Protein AF-A0A7Y3PDV2-F1 (afdb_monomer_lite)

Secondary structure (DSSP, 8-state):
-PPPPPPPPPPP--------PPB-HHHHHHHHHHTT----HHHHHTTB-TTS-B-HHHHHHHHHHHHHHHHHH-GGGHHHHHTT--HHHHHHHHHHHHHHHH-TT----TTT-HHHHHHHHSEE-TTS-EEPPPHHHHHHHHHH-GGG-GGGSHHHHHHHHHHHHHHHHHHHHHHS--

pLDDT: mean 86.47, std 15.26, range [41.94, 97.94]

Foldseek 3Di:
DDDDDDDDDDDDDDPPDPPPPFDALVNLVVLLVQQPNDDDSVVSQVQADPVRTHDPVSVVVSLVVSLVVSCVQQVQCNVVSVVVRTPNVVCVLLQVLLCVQQNVPDDQDCRPDPLSVCQRFVDADPVGDTHGDDSVRSSVSCLPPCVNVSCVDPVVVVVVVVVVVVVVCVVVVVVVPD

Radius of gyration: 27.48 Å; chains: 1; bounding box: 105×37×72 Å

Sequence (178 aa):
MTSAPTPVAAEPESEQQPVVKPMGLSDLTTLAHNYHVPMSEGTLKQLLGPNGEADPQKVQSFEDYLKTTASGLYPTLAPQLKAGIPTAFLLDPYRQLGKQVLGEDFEPNFQSDPNARAALQGGTDAQGHPTPMSLAQWEAHLKSNPAFGYQDTPKGQLETMQMKQRIAQALGASSDAS

Structure (mmCIF, N/CA/C/O backbone):
data_AF-A0A7Y3PDV2-F1
#
_entry.id   AF-A0A7Y3PDV2-F1
#
loop_
_atom_site.group_PDB
_atom_site.id
_atom_site.type_symbol
_atom_site.label_atom_id
_atom_site.label_alt_id
_atom_site.label_comp_id
_atom_site.label_asym_id
_atom_site.label_entity_id
_atom_site.label_seq_id
_atom_site.pdbx_PDB_ins_code
_atom_site.Cartn_x
_atom_site.Cartn_y
_atom_site.Cartn_z
_atom_site.occupancy
_atom_site.B_iso_or_equiv
_atom_site.auth_seq_id
_atom_site.auth_comp_id
_atom_site.auth_asym_id
_atom_site.auth_atom_id
_atom_site.pdbx_PDB_model_num
ATOM 1 N N . MET A 1 1 ? 74.321 22.898 -3.734 1.00 43.34 1 MET A N 1
ATOM 2 C CA . MET A 1 1 ? 73.325 23.376 -4.713 1.00 43.34 1 MET A CA 1
ATOM 3 C C . MET A 1 1 ? 72.280 22.287 -4.848 1.00 43.34 1 MET A C 1
ATOM 5 O O . MET A 1 1 ? 72.578 21.222 -5.368 1.00 43.34 1 MET A O 1
ATOM 9 N N . THR A 1 2 ? 71.132 22.503 -4.215 1.00 43.66 2 THR A N 1
ATOM 10 C CA . THR A 1 2 ? 70.035 21.537 -4.086 1.00 43.66 2 THR A CA 1
ATOM 11 C C . THR A 1 2 ? 69.286 21.443 -5.413 1.00 43.66 2 THR A C 1
ATOM 13 O O . THR A 1 2 ? 68.821 22.462 -5.914 1.00 43.66 2 THR A O 1
ATOM 16 N N . SER A 1 3 ? 69.198 20.242 -5.990 1.00 44.25 3 SER A N 1
ATOM 17 C CA . SER A 1 3 ? 68.357 19.980 -7.164 1.00 44.25 3 SER A CA 1
ATOM 18 C C . SER A 1 3 ? 66.892 19.925 -6.735 1.00 44.25 3 SER A C 1
ATOM 20 O O . SER A 1 3 ? 66.556 19.239 -5.772 1.00 44.25 3 SER A O 1
ATOM 22 N N . ALA A 1 4 ? 66.040 20.680 -7.425 1.00 50.78 4 ALA A N 1
ATOM 23 C CA . ALA A 1 4 ? 64.596 20.670 -7.226 1.00 50.78 4 ALA A CA 1
ATOM 24 C C . ALA A 1 4 ? 63.979 19.355 -7.750 1.00 50.78 4 ALA A C 1
ATOM 26 O O . ALA A 1 4 ? 64.457 18.835 -8.761 1.00 50.78 4 ALA A O 1
ATOM 27 N N . PRO A 1 5 ? 62.926 18.819 -7.109 1.00 48.72 5 PRO A N 1
ATOM 28 C CA . PRO A 1 5 ? 62.219 17.651 -7.613 1.00 48.72 5 PRO A CA 1
ATOM 29 C C . PRO A 1 5 ? 61.271 18.033 -8.760 1.00 48.72 5 PRO A C 1
ATOM 31 O O . PRO A 1 5 ? 60.559 19.035 -8.707 1.00 48.72 5 PRO A O 1
ATOM 34 N N . THR A 1 6 ? 61.279 17.209 -9.803 1.00 53.97 6 THR A N 1
ATOM 35 C CA . THR A 1 6 ? 60.377 17.238 -10.961 1.00 53.97 6 THR A CA 1
ATOM 36 C C . THR A 1 6 ? 58.916 17.019 -10.531 1.00 53.97 6 THR A C 1
ATOM 38 O O . THR A 1 6 ? 58.672 16.143 -9.700 1.00 53.97 6 THR A O 1
ATOM 41 N N . PRO A 1 7 ? 57.925 17.742 -11.090 1.00 48.75 7 PRO A N 1
ATOM 42 C CA . PRO A 1 7 ? 56.519 17.436 -10.849 1.00 48.75 7 PRO A CA 1
ATOM 43 C C . PRO A 1 7 ? 56.134 16.154 -11.599 1.00 48.75 7 PRO A C 1
ATOM 45 O O . PRO A 1 7 ? 56.260 16.072 -12.821 1.00 48.75 7 PRO A O 1
ATOM 48 N N . VAL A 1 8 ? 55.676 15.146 -10.855 1.00 55.78 8 VAL A N 1
ATOM 49 C CA . VAL A 1 8 ? 55.041 13.945 -11.408 1.00 55.78 8 VAL A CA 1
ATOM 50 C C . VAL A 1 8 ? 53.712 14.372 -12.025 1.00 55.78 8 VAL A C 1
ATOM 52 O O . VAL A 1 8 ? 52.849 14.919 -11.340 1.00 55.78 8 VAL A O 1
ATOM 55 N N . ALA A 1 9 ? 53.580 14.169 -13.335 1.00 50.59 9 ALA A N 1
ATOM 56 C CA . ALA A 1 9 ? 52.329 14.341 -14.052 1.00 50.59 9 ALA A CA 1
ATOM 57 C C . ALA A 1 9 ? 51.282 13.382 -13.468 1.00 50.59 9 ALA A C 1
ATOM 59 O O . ALA A 1 9 ? 51.535 12.184 -13.364 1.00 50.59 9 ALA A O 1
ATOM 60 N N . ALA A 1 10 ? 50.133 13.924 -13.070 1.00 51.41 10 ALA A N 1
ATOM 61 C CA . ALA A 1 10 ? 48.991 13.134 -12.645 1.00 51.41 10 ALA A CA 1
ATOM 62 C C . ALA A 1 10 ? 48.497 12.288 -13.829 1.00 51.41 10 ALA A C 1
ATOM 64 O O . ALA A 1 10 ? 48.129 12.830 -14.874 1.00 51.41 10 ALA A O 1
ATOM 65 N N . GLU A 1 11 ? 48.525 10.967 -13.669 1.00 51.78 11 GLU A N 1
ATOM 66 C CA . GLU A 1 11 ? 47.800 10.043 -14.536 1.00 51.78 11 GLU A CA 1
ATOM 67 C C . GLU A 1 11 ? 46.295 10.340 -14.417 1.00 51.78 11 GLU A C 1
ATOM 69 O O . GLU A 1 11 ? 45.813 10.586 -13.308 1.00 51.78 11 GLU A O 1
ATOM 74 N N . PRO A 1 12 ? 45.534 10.361 -15.524 1.00 46.28 12 PRO A N 1
ATOM 75 C CA . PRO A 1 12 ? 44.094 10.539 -15.445 1.00 46.28 12 PRO A CA 1
ATOM 76 C C . PRO A 1 12 ? 43.479 9.319 -14.753 1.00 46.28 12 PRO A C 1
ATOM 78 O O . PRO A 1 12 ? 43.565 8.201 -15.263 1.00 46.28 12 PRO A O 1
ATOM 81 N N . GLU A 1 13 ? 42.852 9.543 -13.596 1.00 47.38 13 GLU A N 1
ATOM 82 C CA . GLU A 1 13 ? 41.948 8.583 -12.970 1.00 47.38 13 GLU A CA 1
ATOM 83 C C . GLU A 1 13 ? 40.873 8.212 -13.994 1.00 47.38 13 GLU A C 1
ATOM 85 O O . GLU A 1 13 ? 40.020 9.015 -14.369 1.00 47.38 13 GLU A O 1
ATOM 90 N N . SER A 1 14 ? 40.950 6.985 -14.497 1.00 47.00 14 SER A N 1
ATOM 91 C CA . SER A 1 14 ? 39.899 6.376 -15.293 1.00 47.00 14 SER A CA 1
ATOM 92 C C . SER A 1 14 ? 38.621 6.345 -14.456 1.00 47.00 14 SER A C 1
ATOM 94 O O . SER A 1 14 ? 38.518 5.546 -13.523 1.00 47.00 14 SER A O 1
ATOM 96 N N . GLU A 1 15 ? 37.667 7.218 -14.786 1.00 44.06 15 GLU A N 1
ATOM 97 C CA . GLU A 1 15 ? 36.293 7.182 -14.294 1.00 44.06 15 GLU A CA 1
ATOM 98 C C . GLU A 1 15 ? 35.730 5.777 -14.543 1.00 44.06 15 GLU A C 1
ATOM 100 O O . GLU A 1 15 ? 35.362 5.411 -15.662 1.00 44.06 15 GLU A O 1
ATOM 105 N N . GLN A 1 16 ? 35.701 4.949 -13.498 1.00 41.94 16 GLN A N 1
ATOM 106 C CA . GLN A 1 16 ? 34.970 3.691 -13.515 1.00 41.94 16 GLN A CA 1
ATOM 107 C C . GLN A 1 16 ? 33.489 4.049 -13.613 1.00 41.94 16 GLN A C 1
ATOM 109 O O . GLN A 1 16 ? 32.834 4.331 -12.610 1.00 41.94 16 GLN A O 1
ATOM 114 N N . GLN A 1 17 ? 32.971 4.079 -14.842 1.00 43.91 17 GLN A N 1
ATOM 115 C CA . GLN A 1 17 ? 31.535 4.089 -15.089 1.00 43.91 17 GLN A CA 1
ATOM 116 C C . GLN A 1 17 ? 30.917 2.963 -14.247 1.00 43.91 17 GLN A C 1
ATOM 118 O O . GLN A 1 17 ? 31.450 1.847 -14.260 1.00 43.91 17 GLN A O 1
ATOM 123 N N . PRO A 1 18 ? 29.840 3.222 -13.483 1.00 45.09 18 PRO A N 1
ATOM 124 C CA . PRO A 1 18 ? 29.227 2.184 -12.674 1.00 45.09 18 PRO A CA 1
ATOM 125 C C . PRO A 1 18 ? 28.822 1.040 -13.603 1.00 45.09 18 PRO A C 1
ATOM 127 O O . PRO A 1 18 ? 28.049 1.239 -14.539 1.00 45.09 18 PRO A O 1
ATOM 130 N N . VAL A 1 19 ? 29.379 -0.151 -13.370 1.00 48.84 19 VAL A N 1
ATOM 131 C CA . VAL A 1 19 ? 28.999 -1.372 -14.083 1.00 48.84 19 VAL A CA 1
ATOM 132 C C . VAL A 1 19 ? 27.537 -1.639 -13.740 1.00 48.84 19 VAL A C 1
ATOM 134 O O . VAL A 1 19 ? 27.222 -2.197 -12.688 1.00 48.84 19 VAL A O 1
ATOM 137 N N . VAL A 1 20 ? 26.627 -1.177 -14.596 1.00 59.88 20 VAL A N 1
ATOM 138 C CA . VAL A 1 20 ? 25.201 -1.455 -14.456 1.00 59.88 20 VAL A CA 1
ATOM 139 C C . VAL A 1 20 ? 25.040 -2.945 -14.711 1.00 59.88 20 VAL A C 1
ATOM 141 O O . VAL A 1 20 ? 25.225 -3.413 -15.833 1.00 59.88 20 VAL A O 1
ATOM 144 N N . LYS A 1 21 ? 24.770 -3.710 -13.649 1.00 66.12 21 LYS A N 1
ATOM 145 C CA . LYS A 1 21 ? 24.508 -5.143 -13.766 1.00 66.12 21 LYS A CA 1
ATOM 146 C C . LYS A 1 21 ? 23.367 -5.340 -14.778 1.00 66.12 21 LYS A C 1
ATOM 148 O O . LYS A 1 21 ? 22.327 -4.696 -14.611 1.00 66.12 21 LYS A O 1
ATOM 153 N N . PRO A 1 22 ? 23.533 -6.196 -15.801 1.00 70.25 22 PRO A N 1
ATOM 154 C CA . PRO A 1 22 ? 22.458 -6.465 -16.744 1.00 70.25 22 PRO A CA 1
ATOM 155 C C . PRO A 1 22 ? 21.247 -7.030 -15.995 1.00 70.25 22 PRO A C 1
ATOM 157 O O . PRO A 1 22 ? 21.389 -7.942 -15.176 1.00 70.25 22 PRO A O 1
ATOM 160 N N . MET A 1 23 ? 20.067 -6.457 -16.245 1.00 84.62 23 MET A N 1
ATOM 161 C CA . MET A 1 23 ? 18.814 -6.904 -15.631 1.00 84.62 23 MET A CA 1
ATOM 162 C C . MET A 1 23 ? 18.149 -7.979 -16.481 1.00 84.62 23 MET A C 1
ATOM 164 O O . MET A 1 23 ? 17.950 -7.799 -17.683 1.00 84.62 23 MET A O 1
ATOM 168 N N . GLY A 1 24 ? 17.772 -9.083 -15.845 1.00 89.81 24 GLY A N 1
ATOM 169 C CA . GLY A 1 24 ? 17.005 -10.157 -16.465 1.00 89.81 24 GLY A CA 1
ATOM 170 C C . GLY A 1 24 ? 15.495 -9.987 -16.288 1.00 89.81 24 GLY A C 1
ATOM 171 O O . GLY A 1 24 ? 15.001 -9.052 -15.655 1.00 89.81 24 GLY A O 1
ATOM 172 N N . LEU A 1 25 ? 14.733 -10.953 -16.805 1.00 90.44 25 LEU A N 1
ATOM 173 C CA . LEU A 1 25 ? 13.269 -10.988 -16.690 1.00 90.44 25 LEU A CA 1
ATOM 174 C C . LEU A 1 25 ? 12.770 -10.907 -15.236 1.00 90.44 25 LEU A C 1
ATOM 176 O O . LEU A 1 25 ? 11.774 -10.237 -14.963 1.00 90.44 25 LEU A O 1
ATOM 180 N N . SER A 1 26 ? 13.453 -11.580 -14.305 1.00 91.12 26 SER A N 1
ATOM 181 C CA . SER A 1 26 ? 13.119 -11.558 -12.875 1.00 91.12 26 SER A CA 1
ATOM 182 C C . SER A 1 26 ? 13.255 -10.163 -12.275 1.00 91.12 26 SER A C 1
ATOM 184 O O . SER A 1 26 ? 12.422 -9.757 -11.466 1.00 91.12 26 SER A O 1
ATOM 186 N N . ASP A 1 27 ? 14.270 -9.415 -12.702 1.00 92.31 27 ASP A N 1
ATOM 187 C CA . ASP A 1 27 ? 14.533 -8.066 -12.211 1.00 92.31 27 ASP A CA 1
ATOM 188 C C . ASP A 1 27 ? 13.473 -7.100 -12.742 1.00 92.31 27 ASP A C 1
ATOM 190 O O . ASP A 1 27 ? 12.886 -6.347 -11.970 1.00 92.31 27 ASP A O 1
ATOM 194 N N . LEU A 1 28 ? 13.127 -7.199 -14.032 1.00 92.81 28 LEU A N 1
ATOM 195 C CA . LEU A 1 28 ? 12.038 -6.418 -14.629 1.00 92.81 28 LEU A CA 1
ATOM 196 C C . LEU A 1 28 ? 10.679 -6.728 -13.988 1.00 92.81 28 LEU A C 1
ATOM 198 O O . LEU A 1 28 ? 9.882 -5.822 -13.745 1.00 92.81 28 LEU A O 1
ATOM 202 N N . THR A 1 29 ? 10.424 -8.003 -13.687 1.00 93.88 29 THR A N 1
ATOM 203 C CA . THR A 1 29 ? 9.206 -8.438 -12.987 1.00 93.88 29 THR A CA 1
ATOM 204 C C . THR A 1 29 ? 9.157 -7.847 -11.582 1.00 93.88 29 THR A C 1
ATOM 206 O O . THR A 1 29 ? 8.133 -7.299 -11.176 1.00 93.88 29 THR A O 1
ATOM 209 N N . THR A 1 30 ? 10.278 -7.895 -10.861 1.00 93.69 30 THR A N 1
ATOM 210 C CA . THR A 1 30 ? 10.411 -7.298 -9.527 1.00 93.69 30 THR A CA 1
ATOM 211 C C . THR A 1 30 ? 10.211 -5.786 -9.583 1.00 93.69 30 THR A C 1
ATOM 213 O O . THR A 1 30 ? 9.499 -5.230 -8.752 1.00 93.69 30 THR A O 1
ATOM 216 N N . LEU A 1 31 ? 10.768 -5.114 -10.591 1.00 93.25 31 LEU A N 1
ATOM 217 C CA . LEU A 1 31 ? 10.617 -3.675 -10.773 1.00 93.25 31 LEU A CA 1
ATOM 218 C C . LEU A 1 31 ? 9.151 -3.290 -11.020 1.00 93.25 31 LEU A C 1
ATOM 220 O O . LEU A 1 31 ? 8.632 -2.404 -10.343 1.00 93.25 31 LEU A O 1
ATOM 224 N N . ALA A 1 32 ? 8.451 -3.995 -11.914 1.00 94.06 32 ALA A N 1
ATOM 225 C CA . ALA A 1 32 ? 7.021 -3.781 -12.150 1.00 94.06 32 ALA A CA 1
ATOM 226 C C . ALA A 1 32 ? 6.185 -4.034 -10.883 1.00 94.06 32 ALA A C 1
ATOM 228 O O . ALA A 1 32 ? 5.311 -3.231 -10.537 1.00 94.06 32 ALA A O 1
ATOM 229 N N . HIS A 1 33 ? 6.504 -5.106 -10.150 1.00 93.00 33 HIS A N 1
ATOM 230 C CA . HIS A 1 33 ? 5.865 -5.440 -8.881 1.00 93.00 33 HIS A CA 1
ATOM 231 C C . HIS A 1 33 ? 6.085 -4.351 -7.820 1.00 93.00 33 HIS A C 1
ATOM 233 O O . HIS A 1 33 ? 5.132 -3.960 -7.151 1.00 93.00 33 HIS A O 1
ATOM 239 N N . ASN A 1 34 ? 7.289 -3.783 -7.712 1.00 93.69 34 ASN A N 1
ATOM 240 C CA . ASN A 1 34 ? 7.602 -2.711 -6.759 1.00 93.69 34 ASN A CA 1
ATOM 241 C C . ASN A 1 34 ? 6.765 -1.447 -6.990 1.00 93.69 34 ASN A C 1
ATOM 243 O O . ASN A 1 34 ? 6.412 -0.756 -6.033 1.00 93.69 34 ASN A O 1
ATOM 247 N N . TYR A 1 35 ? 6.409 -1.159 -8.241 1.00 94.25 35 TYR A N 1
ATOM 248 C CA . TYR A 1 35 ? 5.510 -0.057 -8.591 1.00 94.25 35 TYR A CA 1
ATOM 249 C C . TYR A 1 35 ? 4.031 -0.461 -8.632 1.00 94.25 35 TYR A C 1
ATOM 251 O O . TYR A 1 35 ? 3.177 0.394 -8.871 1.00 94.25 35 TYR A O 1
ATOM 259 N N . HIS A 1 36 ? 3.707 -1.727 -8.343 1.00 92.12 36 HIS A N 1
ATOM 260 C CA . HIS A 1 36 ? 2.350 -2.273 -8.391 1.00 92.12 36 HIS A CA 1
ATOM 261 C C . HIS A 1 36 ? 1.677 -2.107 -9.767 1.00 92.12 36 HIS A C 1
ATOM 263 O O . HIS A 1 36 ? 0.452 -2.004 -9.854 1.00 92.12 36 HIS A O 1
ATOM 269 N N . VAL A 1 37 ? 2.459 -2.094 -10.848 1.00 92.94 37 VAL A N 1
ATOM 270 C CA . VAL A 1 37 ? 1.929 -2.004 -12.212 1.00 92.94 37 VAL A CA 1
ATOM 271 C C . VAL A 1 37 ? 1.729 -3.424 -12.749 1.00 92.94 37 VAL A C 1
ATOM 273 O O . VAL A 1 37 ? 2.709 -4.161 -12.880 1.00 92.94 37 VAL A O 1
ATOM 276 N N . PRO A 1 38 ? 0.488 -3.841 -13.061 1.00 89.50 38 PRO A N 1
ATOM 277 C CA . PRO A 1 38 ? 0.239 -5.174 -13.589 1.00 89.50 38 PRO A CA 1
ATOM 278 C C . PRO A 1 38 ? 0.837 -5.293 -14.991 1.00 89.50 38 PRO A C 1
ATOM 280 O O . PRO A 1 38 ? 0.502 -4.526 -15.894 1.00 89.50 38 PRO A O 1
ATOM 283 N N . MET A 1 39 ? 1.718 -6.271 -15.179 1.00 89.94 39 MET A N 1
ATOM 284 C CA . MET A 1 39 ? 2.363 -6.536 -16.460 1.00 89.94 39 MET A CA 1
ATOM 285 C C . MET A 1 39 ? 2.415 -8.027 -16.747 1.00 89.94 39 MET A C 1
ATOM 287 O O . MET A 1 39 ? 2.660 -8.837 -15.856 1.00 89.94 39 MET A O 1
ATOM 291 N N . SER A 1 40 ? 2.199 -8.386 -18.012 1.00 92.44 40 SER A N 1
ATOM 292 C CA . SER A 1 40 ? 2.376 -9.764 -18.457 1.00 92.44 40 SER A CA 1
ATOM 293 C C . SER A 1 40 ? 3.857 -10.071 -18.672 1.00 92.44 40 SER A C 1
ATOM 295 O O . SER A 1 40 ? 4.614 -9.220 -19.148 1.00 92.44 40 SER A O 1
ATOM 297 N N . GLU A 1 41 ? 4.262 -11.311 -18.405 1.00 90.06 41 GLU A N 1
ATOM 298 C CA . GLU A 1 41 ? 5.619 -11.784 -18.699 1.00 90.06 41 GLU A CA 1
ATOM 299 C C . GLU A 1 41 ? 5.969 -11.608 -20.188 1.00 90.06 41 GLU A C 1
ATOM 301 O O . GLU A 1 41 ? 7.094 -11.250 -20.529 1.00 90.06 41 GLU A O 1
ATOM 306 N N . GLY A 1 42 ? 4.989 -11.792 -21.082 1.00 90.00 42 GLY A N 1
ATOM 307 C CA . GLY A 1 42 ? 5.156 -11.572 -22.519 1.00 90.00 42 GLY A CA 1
ATOM 308 C C . GLY A 1 42 ? 5.546 -10.132 -22.857 1.00 90.00 42 GLY A C 1
ATOM 309 O O . GLY A 1 42 ? 6.432 -9.921 -23.681 1.00 90.00 42 GLY A O 1
ATOM 310 N N . THR A 1 43 ? 4.949 -9.146 -22.183 1.00 89.88 43 THR A N 1
ATOM 311 C CA . THR A 1 43 ? 5.319 -7.730 -22.332 1.00 89.88 43 THR A CA 1
ATOM 312 C C . THR A 1 43 ? 6.726 -7.465 -21.798 1.00 89.88 43 THR A C 1
ATOM 314 O O . THR A 1 43 ? 7.506 -6.778 -22.448 1.00 89.88 43 THR A O 1
ATOM 317 N N . LEU A 1 44 ? 7.090 -8.046 -20.650 1.00 91.50 44 LEU A N 1
ATOM 318 C CA . LEU A 1 44 ? 8.423 -7.867 -20.064 1.00 91.50 44 LEU A CA 1
ATOM 319 C C . LEU A 1 44 ? 9.526 -8.495 -20.930 1.00 91.50 44 LEU A C 1
ATOM 321 O O . LEU A 1 44 ? 10.593 -7.908 -21.086 1.00 91.50 44 LEU A O 1
ATOM 325 N N . LYS A 1 45 ? 9.259 -9.640 -21.572 1.00 91.25 45 LYS A N 1
ATOM 326 C CA . LYS A 1 45 ? 10.197 -10.282 -22.511 1.00 91.25 45 LYS A CA 1
ATOM 327 C C . LYS A 1 45 ? 10.536 -9.412 -23.722 1.00 91.25 45 LYS A C 1
ATOM 329 O O . LYS A 1 45 ? 11.632 -9.543 -24.251 1.00 91.25 45 LYS A O 1
ATOM 334 N N . GLN A 1 46 ? 9.649 -8.505 -24.140 1.00 89.12 46 GLN A N 1
ATOM 335 C CA . GLN A 1 46 ? 9.922 -7.573 -25.247 1.00 89.12 46 GLN A CA 1
ATOM 336 C C . GLN A 1 46 ? 10.986 -6.521 -24.896 1.00 89.12 46 GLN A C 1
ATOM 338 O O . GLN A 1 46 ? 11.557 -5.897 -25.791 1.00 89.12 46 GLN A O 1
ATOM 343 N N . LEU A 1 47 ? 11.261 -6.319 -23.605 1.00 87.44 47 LEU A N 1
ATOM 344 C CA . LEU A 1 47 ? 12.296 -5.400 -23.132 1.00 87.44 47 LEU A CA 1
ATOM 345 C C . LEU A 1 47 ? 13.693 -6.036 -23.148 1.00 87.44 47 LEU A C 1
ATOM 347 O O . LEU A 1 47 ? 14.689 -5.312 -23.100 1.00 87.44 47 LEU A O 1
ATOM 351 N N . LEU A 1 48 ? 13.769 -7.366 -23.246 1.00 90.88 48 LEU A N 1
ATOM 352 C CA . LEU A 1 48 ? 15.020 -8.114 -23.254 1.00 90.88 48 LEU A CA 1
ATOM 353 C C . LEU A 1 48 ? 15.652 -8.125 -24.649 1.00 90.88 48 LEU A C 1
ATOM 355 O O . LEU A 1 48 ? 14.972 -8.161 -25.676 1.00 90.88 48 LEU A O 1
ATOM 359 N N . GLY A 1 49 ? 16.979 -8.096 -24.676 1.00 86.88 49 GLY A N 1
ATOM 360 C CA . GLY A 1 49 ? 17.781 -8.331 -25.864 1.00 86.88 49 GLY A CA 1
ATOM 361 C C . GLY A 1 49 ? 17.928 -9.822 -26.199 1.00 86.88 49 GLY A C 1
ATOM 362 O O . GLY A 1 49 ? 17.428 -10.691 -25.481 1.00 86.88 49 GLY A O 1
ATOM 363 N N . PRO A 1 50 ? 18.659 -10.145 -27.281 1.00 84.25 50 PRO A N 1
ATOM 364 C CA . PRO A 1 50 ? 18.876 -11.522 -27.738 1.00 84.25 50 PRO A CA 1
ATOM 365 C C . PRO A 1 50 ? 19.571 -12.426 -26.709 1.00 84.25 50 PRO A C 1
ATOM 367 O O . PRO A 1 50 ? 19.418 -13.642 -26.752 1.00 84.25 50 PRO A O 1
ATOM 370 N N . ASN A 1 51 ? 20.337 -11.834 -25.792 1.00 86.88 51 ASN A N 1
ATOM 371 C CA . ASN A 1 51 ? 21.033 -12.509 -24.697 1.00 86.88 51 ASN A CA 1
ATOM 372 C C . ASN A 1 51 ? 20.157 -12.710 -23.445 1.00 86.88 51 ASN A C 1
ATOM 374 O O . ASN A 1 51 ? 20.640 -13.249 -22.455 1.00 86.88 51 ASN A O 1
ATOM 378 N N . GLY A 1 52 ? 18.886 -12.291 -23.472 1.00 86.56 52 GLY A N 1
ATOM 379 C CA . GLY A 1 52 ? 17.985 -12.377 -22.320 1.00 86.56 52 GLY A CA 1
ATOM 380 C C . GLY A 1 52 ? 18.203 -11.287 -21.268 1.00 86.56 52 GLY A C 1
ATOM 381 O O . GLY A 1 52 ? 17.629 -11.375 -20.184 1.00 86.56 52 GLY A O 1
ATOM 382 N N . GLU A 1 53 ? 18.992 -10.260 -21.586 1.00 89.62 53 GLU A N 1
ATOM 383 C CA . GLU A 1 53 ? 19.293 -9.132 -20.704 1.00 89.62 53 GLU A CA 1
ATOM 384 C C . GLU A 1 53 ? 18.674 -7.846 -21.256 1.00 89.62 53 GLU A C 1
ATOM 386 O O . GLU A 1 53 ? 18.615 -7.630 -22.469 1.00 89.62 53 GLU A O 1
ATOM 391 N N . ALA A 1 54 ? 18.192 -6.980 -20.372 1.00 87.12 54 ALA A N 1
ATOM 392 C CA . ALA A 1 54 ? 17.685 -5.671 -20.743 1.00 87.12 54 ALA A CA 1
ATOM 393 C C . ALA A 1 54 ? 18.835 -4.675 -20.953 1.00 87.12 54 ALA A C 1
ATOM 395 O O . ALA A 1 54 ? 19.773 -4.604 -20.159 1.00 87.12 54 ALA A O 1
ATOM 396 N N . ASP A 1 55 ? 18.715 -3.859 -22.000 1.00 85.00 55 ASP A N 1
ATOM 397 C CA . ASP A 1 55 ? 19.581 -2.699 -22.216 1.00 85.00 55 ASP A CA 1
ATOM 398 C C . ASP A 1 55 ? 19.377 -1.685 -21.071 1.00 85.00 55 ASP A C 1
ATOM 400 O O . ASP A 1 55 ? 18.226 -1.309 -20.819 1.00 85.00 55 ASP A O 1
ATOM 404 N N . PRO A 1 56 ? 20.439 -1.200 -20.400 1.00 83.75 56 PRO A N 1
ATOM 405 C CA . PRO A 1 56 ? 20.329 -0.198 -19.339 1.00 83.75 56 PRO A CA 1
ATOM 406 C C . PRO A 1 56 ? 19.472 1.026 -19.701 1.00 83.75 56 PRO A C 1
ATOM 408 O O . PRO A 1 56 ? 18.694 1.495 -18.868 1.00 83.75 56 PRO A O 1
ATOM 411 N N . GLN A 1 57 ? 19.537 1.522 -20.942 1.00 85.88 57 GLN A N 1
ATOM 412 C CA . GLN A 1 57 ? 18.702 2.645 -21.389 1.00 85.88 57 GLN A CA 1
ATOM 413 C C . GLN A 1 57 ? 17.217 2.264 -21.471 1.00 85.88 57 GLN A C 1
ATOM 415 O O . GLN A 1 57 ? 16.341 3.066 -21.125 1.00 85.88 57 GLN A O 1
ATOM 420 N N . LYS A 1 58 ? 16.915 1.030 -21.894 1.00 86.00 58 LYS A N 1
ATOM 421 C CA . LYS A 1 58 ? 15.542 0.504 -21.892 1.00 86.00 58 LYS A CA 1
ATOM 422 C C . LYS A 1 58 ? 15.034 0.295 -20.475 1.00 86.00 58 LYS A C 1
ATOM 424 O O . LYS A 1 58 ? 13.862 0.560 -20.236 1.00 86.00 58 LYS A O 1
ATOM 429 N N . VAL A 1 59 ? 15.889 -0.134 -19.547 1.00 88.75 59 VAL A N 1
ATOM 430 C CA . VAL A 1 59 ? 15.509 -0.269 -18.137 1.00 88.75 59 VAL A CA 1
ATOM 431 C C . VAL A 1 59 ? 15.151 1.089 -17.540 1.00 88.75 59 VAL A C 1
ATOM 433 O O . VAL A 1 59 ? 14.086 1.205 -16.943 1.00 88.75 59 VAL A O 1
ATOM 436 N N . GLN A 1 60 ? 15.967 2.125 -17.750 1.00 89.38 60 GLN A N 1
ATOM 437 C CA . GLN A 1 60 ? 15.640 3.465 -17.248 1.00 89.38 60 GLN A CA 1
ATOM 438 C C . GLN A 1 60 ? 14.301 3.962 -17.810 1.00 89.38 60 GLN A C 1
ATOM 440 O O . GLN A 1 60 ? 13.418 4.376 -17.061 1.00 89.38 60 GLN A O 1
ATOM 445 N N . SER A 1 61 ? 14.116 3.837 -19.128 1.00 91.19 61 SER A N 1
ATOM 446 C CA . SER A 1 61 ? 12.863 4.210 -19.799 1.00 91.19 61 SER A CA 1
ATOM 447 C C . SER A 1 61 ? 11.667 3.413 -19.267 1.00 91.19 61 SER A C 1
ATOM 449 O O . SER A 1 61 ? 10.558 3.934 -19.140 1.00 91.19 61 SER A O 1
ATOM 451 N N . PHE A 1 62 ? 11.886 2.138 -18.946 1.00 92.94 62 PHE A N 1
ATOM 452 C CA . PHE A 1 62 ? 10.879 1.268 -18.362 1.00 92.94 62 PHE A CA 1
ATOM 453 C C . PHE A 1 62 ? 10.526 1.686 -16.932 1.00 92.94 62 PHE A C 1
ATOM 455 O O . PHE A 1 62 ? 9.348 1.752 -16.592 1.00 92.94 62 PHE A O 1
ATOM 462 N N . GLU A 1 63 ? 11.509 2.040 -16.108 1.00 93.06 63 GLU A N 1
ATOM 463 C CA . GLU A 1 63 ? 11.262 2.562 -14.766 1.00 93.06 63 GLU A CA 1
ATOM 464 C C . GLU A 1 63 ? 10.467 3.875 -14.807 1.00 93.06 63 GLU A C 1
ATOM 466 O O . GLU A 1 63 ? 9.509 4.045 -14.052 1.00 93.06 63 GLU A O 1
ATOM 471 N N . ASP A 1 64 ? 10.792 4.780 -15.729 1.00 94.19 64 ASP A N 1
ATOM 472 C CA . ASP A 1 64 ? 10.063 6.042 -15.901 1.00 94.19 64 ASP A CA 1
ATOM 473 C C . ASP A 1 64 ? 8.617 5.810 -16.372 1.00 94.19 64 ASP A C 1
ATOM 475 O O . ASP A 1 64 ? 7.679 6.472 -15.904 1.00 94.19 64 ASP A O 1
ATOM 479 N N . TYR A 1 65 ? 8.407 4.811 -17.236 1.00 94.69 65 TYR A N 1
ATOM 480 C CA . TYR A 1 65 ? 7.073 4.330 -17.592 1.00 94.69 65 TYR A CA 1
ATOM 481 C C . TYR A 1 65 ? 6.317 3.798 -16.367 1.00 94.69 65 TYR A C 1
ATOM 483 O O . TYR A 1 65 ? 5.146 4.142 -16.173 1.00 94.69 65 TYR A O 1
ATOM 491 N N . LEU A 1 66 ? 6.968 3.002 -15.514 1.00 95.88 66 LEU A N 1
ATOM 492 C CA . LEU A 1 66 ? 6.359 2.463 -14.297 1.00 95.88 66 LEU A CA 1
ATOM 493 C C . LEU A 1 66 ? 5.982 3.577 -13.316 1.00 95.88 66 LEU A C 1
ATOM 495 O O . LEU A 1 66 ? 4.852 3.581 -12.832 1.00 95.88 66 LEU A O 1
ATOM 499 N N . LYS A 1 67 ? 6.855 4.565 -13.086 1.00 95.81 67 LYS A N 1
ATOM 500 C CA . LYS A 1 67 ? 6.566 5.746 -12.247 1.00 95.81 67 LYS A CA 1
ATOM 501 C C . LYS A 1 67 ? 5.363 6.527 -12.766 1.00 95.81 67 LYS A C 1
ATOM 503 O O . LYS A 1 67 ? 4.482 6.911 -11.991 1.00 95.81 67 LYS A O 1
ATOM 508 N N . THR A 1 68 ? 5.304 6.746 -14.078 1.00 95.62 68 THR A N 1
ATOM 509 C CA . THR A 1 68 ? 4.206 7.473 -14.731 1.00 95.62 68 THR A CA 1
ATOM 510 C C . THR A 1 68 ? 2.892 6.706 -14.614 1.00 95.62 68 THR A C 1
ATOM 512 O O . THR A 1 68 ? 1.874 7.268 -14.211 1.00 95.62 68 THR A O 1
ATOM 515 N N . THR A 1 69 ? 2.924 5.406 -14.898 1.00 95.38 69 THR A N 1
ATOM 516 C CA . THR A 1 69 ? 1.753 4.526 -14.816 1.00 95.38 69 THR A CA 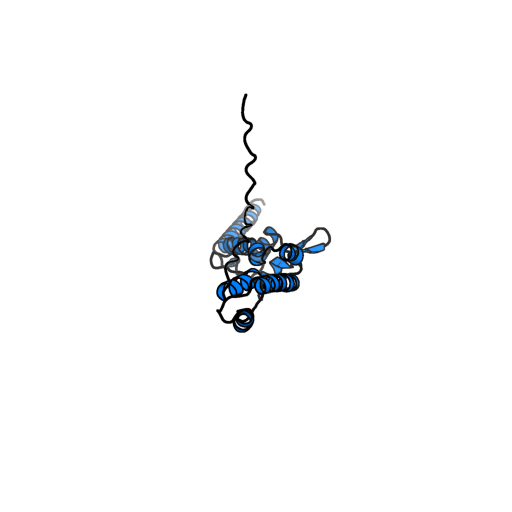1
ATOM 517 C C . THR A 1 69 ? 1.249 4.416 -13.380 1.00 95.38 69 THR A C 1
ATOM 519 O O . THR A 1 69 ? 0.064 4.624 -13.123 1.00 95.38 69 THR A O 1
ATOM 522 N N . ALA A 1 70 ? 2.148 4.179 -12.422 1.00 94.94 70 ALA A N 1
ATOM 523 C CA . ALA A 1 70 ? 1.822 4.136 -11.002 1.00 94.94 70 ALA A CA 1
ATOM 524 C C . ALA A 1 70 ? 1.245 5.471 -10.514 1.00 94.94 70 ALA A C 1
ATOM 526 O O . ALA A 1 70 ? 0.284 5.467 -9.755 1.00 94.94 70 ALA A O 1
ATOM 527 N N . SER A 1 71 ? 1.754 6.613 -10.991 1.00 94.94 71 SER A N 1
ATOM 528 C CA . SER A 1 71 ? 1.193 7.931 -10.649 1.00 94.94 71 SER A CA 1
ATOM 529 C C . SER A 1 71 ? -0.258 8.090 -11.115 1.00 94.94 71 SER A C 1
ATOM 531 O O . SER A 1 71 ? -1.045 8.753 -10.444 1.00 94.94 71 SER A O 1
ATOM 533 N N . GLY A 1 72 ? -0.628 7.481 -12.247 1.00 92.69 72 GLY A N 1
ATOM 534 C CA . GLY A 1 72 ? -2.016 7.440 -12.714 1.00 92.69 72 GLY A CA 1
ATOM 535 C C . GLY A 1 72 ? -2.899 6.500 -11.886 1.00 92.69 72 GLY A C 1
ATOM 536 O O . GLY A 1 72 ? -4.053 6.822 -11.614 1.00 92.69 72 GLY A O 1
ATOM 537 N N . LEU A 1 73 ? -2.358 5.358 -11.450 1.00 91.44 73 LEU A N 1
ATOM 538 C CA . LEU A 1 73 ? -3.067 4.386 -10.606 1.00 91.44 73 LEU A CA 1
ATOM 539 C C . LEU A 1 73 ? -3.246 4.872 -9.159 1.00 91.44 73 LEU A C 1
ATOM 541 O O . LEU A 1 73 ? -4.265 4.581 -8.527 1.00 91.44 73 LEU A O 1
ATOM 545 N N . TYR A 1 74 ? -2.278 5.638 -8.652 1.00 92.81 74 TYR A N 1
ATOM 546 C CA . TYR A 1 74 ? -2.205 6.129 -7.277 1.00 92.81 74 TYR A CA 1
ATOM 547 C C . TYR A 1 74 ? -2.000 7.656 -7.238 1.00 92.81 74 TYR A C 1
ATOM 549 O O . TYR A 1 74 ? -0.929 8.125 -6.845 1.00 92.81 74 TYR A O 1
ATOM 557 N N . PRO A 1 75 ? -3.014 8.466 -7.609 1.00 92.38 75 PRO A N 1
ATOM 558 C CA . PRO A 1 75 ? -2.852 9.918 -7.747 1.00 92.38 75 PRO A CA 1
ATOM 559 C C . PRO A 1 75 ? -2.385 10.622 -6.468 1.00 92.38 75 PRO A C 1
ATOM 561 O O . PRO A 1 75 ? -1.580 11.548 -6.525 1.00 92.38 75 PRO A O 1
ATOM 564 N N . THR A 1 76 ? -2.841 10.149 -5.307 1.00 93.69 76 THR A N 1
ATOM 565 C CA . THR A 1 76 ? -2.473 10.673 -3.982 1.00 93.69 76 THR A CA 1
ATOM 566 C C . THR A 1 76 ? -1.016 10.3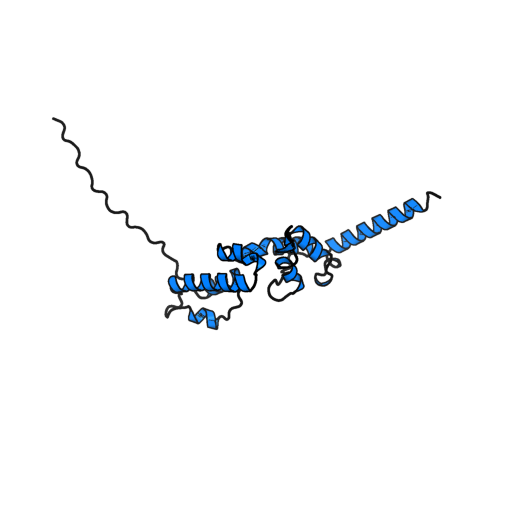91 -3.596 1.00 93.69 76 THR A C 1
ATOM 568 O O . THR A 1 76 ? -0.488 11.048 -2.703 1.00 93.69 76 THR A O 1
ATOM 571 N N . LEU A 1 77 ? -0.356 9.447 -4.278 1.00 94.06 77 LEU A N 1
ATOM 572 C CA . LEU A 1 77 ? 1.054 9.082 -4.093 1.00 94.06 77 LEU A CA 1
ATOM 573 C C . LEU A 1 77 ? 1.953 9.591 -5.232 1.00 94.06 77 LEU A C 1
ATOM 575 O O . LEU A 1 77 ? 3.167 9.379 -5.212 1.00 94.06 77 LEU A O 1
ATOM 579 N N . ALA A 1 78 ? 1.381 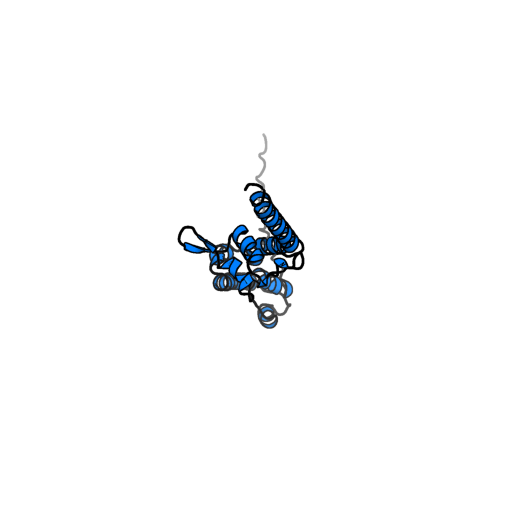10.249 -6.246 1.00 94.44 78 ALA A N 1
ATOM 580 C CA . ALA A 1 78 ? 2.109 10.677 -7.437 1.00 94.44 78 ALA A CA 1
ATOM 581 C C . ALA A 1 78 ? 3.368 11.521 -7.140 1.00 94.44 78 ALA A C 1
ATOM 583 O O . ALA A 1 78 ? 4.372 11.309 -7.822 1.00 94.44 78 ALA A O 1
ATOM 584 N N . PRO A 1 79 ? 3.391 12.445 -6.153 1.00 93.31 79 PRO A N 1
ATOM 585 C CA . PRO A 1 79 ? 4.611 13.183 -5.820 1.00 93.31 79 PRO A CA 1
ATOM 586 C C . PRO A 1 79 ? 5.768 12.272 -5.387 1.00 93.31 79 PRO A C 1
ATOM 588 O O . PRO A 1 79 ? 6.892 12.435 -5.859 1.00 93.31 79 PRO A O 1
ATOM 591 N N . GLN A 1 80 ? 5.491 11.284 -4.536 1.00 94.31 80 GLN A N 1
ATOM 592 C CA . GLN A 1 80 ? 6.478 10.332 -4.025 1.00 94.31 80 GLN A CA 1
ATOM 593 C C . GLN A 1 80 ? 6.943 9.367 -5.121 1.00 94.31 80 GLN A C 1
ATOM 595 O O . GLN A 1 80 ? 8.136 9.089 -5.233 1.00 94.31 80 GLN A O 1
ATOM 600 N N . LEU A 1 81 ? 6.021 8.919 -5.977 1.00 94.94 81 LEU A N 1
ATOM 601 C CA . LEU A 1 81 ? 6.330 8.051 -7.117 1.00 94.94 81 LEU A CA 1
ATOM 602 C C . LEU A 1 81 ? 7.225 8.761 -8.141 1.00 94.94 81 LEU A C 1
ATOM 604 O O . LEU A 1 81 ? 8.193 8.181 -8.629 1.00 94.94 81 LEU A O 1
ATOM 608 N N . LYS A 1 82 ? 6.959 10.043 -8.423 1.00 91.81 82 LYS A N 1
ATOM 609 C CA . LYS A 1 82 ? 7.815 10.882 -9.281 1.00 91.81 82 LYS A CA 1
ATOM 610 C C . LYS A 1 82 ? 9.190 11.142 -8.668 1.00 91.81 82 LYS A C 1
ATOM 612 O O . LYS A 1 82 ? 10.162 11.241 -9.406 1.00 91.81 82 LYS A O 1
ATOM 617 N N . ALA A 1 83 ? 9.280 11.206 -7.339 1.00 92.69 83 ALA A N 1
ATOM 618 C CA . ALA A 1 83 ? 10.551 11.264 -6.616 1.00 92.69 83 ALA A CA 1
ATOM 619 C C . ALA A 1 83 ? 11.313 9.922 -6.616 1.00 92.69 83 ALA A C 1
ATOM 621 O O . ALA A 1 83 ? 12.407 9.839 -6.065 1.00 92.69 83 ALA A O 1
ATOM 622 N N . GLY A 1 84 ? 10.754 8.877 -7.235 1.00 90.00 84 GLY A N 1
ATOM 623 C CA . GLY A 1 84 ? 11.380 7.567 -7.368 1.00 90.00 84 GLY A CA 1
ATOM 624 C C . GLY A 1 84 ? 11.195 6.653 -6.165 1.00 90.00 84 GLY A C 1
ATOM 625 O O . GLY A 1 84 ? 11.884 5.643 -6.079 1.00 90.00 84 GLY A O 1
ATOM 626 N N . ILE A 1 85 ? 10.276 6.970 -5.247 1.00 94.88 85 ILE A N 1
ATOM 627 C CA . ILE A 1 85 ? 9.925 6.072 -4.144 1.00 94.88 85 ILE A CA 1
ATOM 628 C C . ILE A 1 85 ? 8.947 5.020 -4.686 1.00 94.88 85 ILE A C 1
ATOM 630 O O . ILE A 1 85 ? 7.848 5.393 -5.097 1.00 94.88 85 ILE A O 1
ATOM 634 N N . PRO A 1 86 ? 9.289 3.719 -4.690 1.00 94.62 86 PRO A N 1
ATOM 635 C CA . PRO A 1 86 ? 8.396 2.699 -5.228 1.00 94.62 86 PRO A CA 1
ATOM 636 C C . PRO A 1 86 ? 7.119 2.542 -4.398 1.00 94.62 86 PRO A C 1
ATOM 638 O O . PRO A 1 86 ? 7.146 2.641 -3.168 1.00 94.62 86 PRO A O 1
ATOM 641 N N . THR A 1 87 ? 6.009 2.214 -5.065 1.00 93.88 87 THR A N 1
ATOM 642 C CA . THR A 1 87 ? 4.699 2.004 -4.430 1.00 93.88 87 THR A CA 1
ATOM 643 C C . THR A 1 87 ? 4.778 1.025 -3.259 1.00 93.88 87 THR A C 1
ATOM 645 O O . THR A 1 87 ? 4.212 1.287 -2.202 1.00 93.88 87 THR A O 1
ATOM 648 N N . ALA A 1 88 ? 5.522 -0.074 -3.403 1.00 93.94 88 ALA A N 1
ATOM 649 C CA . ALA A 1 88 ? 5.670 -1.085 -2.360 1.00 93.94 88 ALA A CA 1
ATOM 650 C C . ALA A 1 88 ? 6.164 -0.499 -1.024 1.00 93.94 88 ALA A C 1
ATOM 652 O O . ALA A 1 88 ? 5.611 -0.839 0.019 1.00 93.94 88 ALA A O 1
ATOM 653 N N . PHE A 1 89 ? 7.123 0.435 -1.051 1.00 95.06 89 PHE A N 1
ATOM 654 C CA . PHE A 1 89 ? 7.637 1.086 0.160 1.00 95.06 89 PHE A CA 1
ATOM 655 C C . PHE A 1 89 ? 6.621 2.033 0.796 1.00 95.06 89 PHE A C 1
ATOM 657 O O . PHE A 1 89 ? 6.541 2.126 2.016 1.00 95.06 89 PHE A O 1
ATOM 664 N N . LEU A 1 90 ? 5.822 2.721 -0.021 1.00 94.19 90 LEU A N 1
ATOM 665 C CA . LEU A 1 90 ? 4.767 3.610 0.470 1.00 94.19 90 LEU A CA 1
ATOM 666 C C . LEU A 1 90 ? 3.628 2.828 1.139 1.00 94.19 90 LEU A C 1
ATOM 668 O O . LEU A 1 90 ? 2.972 3.341 2.043 1.00 94.19 90 LEU A O 1
ATOM 672 N N . LEU A 1 91 ? 3.393 1.592 0.691 1.00 95.06 91 LEU A N 1
ATOM 673 C CA . LEU A 1 91 ? 2.315 0.729 1.172 1.00 95.06 91 LEU A CA 1
ATOM 674 C C . LEU A 1 91 ? 2.717 -0.176 2.339 1.00 95.06 91 LEU A C 1
ATOM 676 O O . LEU A 1 91 ? 1.836 -0.638 3.063 1.00 95.06 91 LEU A O 1
ATOM 680 N N . ASP A 1 92 ? 4.010 -0.440 2.531 1.00 96.00 92 ASP A N 1
ATOM 681 C CA . ASP A 1 92 ? 4.496 -1.347 3.576 1.00 96.00 92 ASP A CA 1
ATOM 682 C C . ASP A 1 92 ? 3.979 -0.990 4.984 1.00 96.00 92 ASP A C 1
ATOM 684 O O . ASP A 1 92 ? 3.411 -1.875 5.627 1.00 96.00 92 ASP A O 1
ATOM 688 N N . PRO A 1 93 ? 3.987 0.282 5.440 1.00 96.75 93 PRO A N 1
ATOM 689 C CA . PRO A 1 93 ? 3.449 0.631 6.758 1.00 96.75 93 PRO A CA 1
ATOM 690 C C . PRO A 1 93 ? 1.984 0.211 6.969 1.00 96.75 93 PRO A C 1
ATOM 692 O O . PRO A 1 93 ? 1.601 -0.198 8.065 1.00 96.75 93 PRO A O 1
ATOM 695 N N . TYR A 1 94 ? 1.161 0.258 5.917 1.00 97.19 94 TYR A N 1
ATOM 696 C CA . TYR A 1 94 ? -0.242 -0.160 5.975 1.00 97.19 94 TYR A CA 1
ATOM 697 C C . TYR A 1 94 ? -0.385 -1.682 6.053 1.00 97.19 94 TYR A C 1
ATOM 699 O O . TYR A 1 94 ? -1.296 -2.169 6.729 1.00 97.19 94 TYR A O 1
ATOM 707 N N . ARG A 1 95 ? 0.508 -2.434 5.391 1.00 97.12 95 ARG A N 1
ATOM 708 C CA . ARG A 1 95 ? 0.572 -3.902 5.491 1.00 97.12 95 ARG A CA 1
ATOM 709 C C . ARG A 1 95 ? 0.984 -4.322 6.891 1.00 97.12 95 ARG A C 1
ATOM 711 O O . ARG A 1 95 ? 0.299 -5.143 7.489 1.00 97.12 95 ARG A O 1
ATOM 718 N N . GLN A 1 96 ? 2.047 -3.721 7.429 1.00 97.94 96 GLN A N 1
ATOM 719 C CA . GLN A 1 96 ? 2.538 -4.020 8.777 1.00 97.94 96 GLN A CA 1
ATOM 720 C C . GLN A 1 96 ? 1.461 -3.750 9.832 1.00 97.94 96 GLN A C 1
ATOM 722 O O . GLN A 1 96 ? 1.198 -4.596 10.686 1.00 97.94 96 GLN A O 1
ATOM 727 N N . LEU A 1 97 ? 0.763 -2.613 9.730 1.00 97.94 97 LEU A N 1
ATOM 728 C CA . LEU A 1 97 ? -0.353 -2.319 10.627 1.00 97.94 97 LEU A CA 1
ATOM 729 C C . LEU A 1 97 ? -1.515 -3.303 10.441 1.00 97.94 97 LEU A C 1
ATOM 731 O O . LEU A 1 97 ? -2.092 -3.765 11.421 1.00 97.94 97 LEU A O 1
ATOM 735 N N . GLY A 1 98 ? -1.829 -3.664 9.196 1.00 97.25 98 GLY A N 1
ATOM 736 C CA . GLY A 1 98 ? -2.813 -4.696 8.885 1.00 97.25 98 GLY A CA 1
ATOM 737 C C . GLY A 1 98 ? -2.498 -6.022 9.571 1.00 97.25 98 GLY A C 1
ATOM 738 O O . GLY A 1 98 ? -3.361 -6.571 10.250 1.00 97.25 98 GLY A O 1
ATOM 739 N N . LYS A 1 99 ? -1.247 -6.481 9.485 1.00 97.50 99 LYS A N 1
ATOM 740 C CA . LYS A 1 99 ? -0.777 -7.702 10.154 1.00 97.50 99 LYS A CA 1
ATOM 741 C C . LYS A 1 99 ? -0.878 -7.605 11.666 1.00 97.50 99 LYS A C 1
ATOM 743 O O . LYS A 1 99 ? -1.376 -8.513 12.326 1.00 97.50 99 LYS A O 1
ATOM 748 N N . GLN A 1 100 ? -0.509 -6.456 12.225 1.00 96.12 100 GLN A N 1
ATOM 749 C CA . GLN A 1 100 ? -0.657 -6.211 13.653 1.00 96.12 100 GLN A CA 1
ATOM 750 C C . GLN A 1 100 ? -2.125 -6.271 14.100 1.00 96.12 100 GLN A C 1
ATOM 752 O O . GLN A 1 100 ? -2.403 -6.770 15.192 1.00 96.12 100 GLN A O 1
ATOM 757 N N . VAL A 1 101 ? -3.066 -5.750 13.313 1.00 95.56 101 VAL A N 1
ATOM 758 C CA . VAL A 1 101 ? -4.487 -5.663 13.694 1.00 95.56 101 VAL A CA 1
ATOM 759 C C . VAL A 1 101 ? -5.231 -6.972 13.424 1.00 95.56 101 VAL A C 1
ATOM 761 O O . VAL A 1 101 ? -6.001 -7.411 14.278 1.00 95.56 101 VAL A O 1
ATOM 764 N N . LEU A 1 102 ? -4.987 -7.600 12.274 1.00 96.19 102 LEU A N 1
ATOM 765 C CA . LEU A 1 102 ? -5.770 -8.720 11.742 1.00 96.19 102 LEU A CA 1
ATOM 766 C C . LEU A 1 102 ? -5.045 -10.074 11.771 1.00 96.19 102 LEU A C 1
ATOM 768 O O . LEU A 1 102 ? -5.700 -11.104 11.639 1.00 96.19 102 LEU A O 1
ATOM 772 N N . GLY A 1 103 ? -3.732 -10.089 12.008 1.00 94.38 103 GLY A N 1
ATOM 773 C CA . GLY A 1 103 ? -2.893 -11.292 12.064 1.00 94.38 103 GLY A CA 1
ATOM 774 C C . GLY A 1 103 ? -1.858 -11.361 10.936 1.00 94.38 103 GLY A C 1
ATOM 775 O O . GLY A 1 103 ? -2.019 -10.730 9.897 1.00 94.38 103 GLY A O 1
ATOM 776 N N . GLU A 1 104 ? -0.797 -12.150 11.134 1.00 94.06 104 GLU A N 1
ATOM 777 C CA . GLU A 1 104 ? 0.376 -12.229 10.237 1.00 94.06 104 GLU A CA 1
ATOM 778 C C . GLU A 1 104 ? 0.045 -12.608 8.783 1.00 94.06 104 GLU A C 1
ATOM 780 O O . GLU A 1 104 ? 0.730 -12.170 7.857 1.00 94.06 104 GLU A O 1
ATOM 785 N N . ASP A 1 105 ? -1.029 -13.374 8.578 1.00 93.12 105 ASP A N 1
ATOM 786 C CA . ASP A 1 105 ? -1.480 -13.816 7.253 1.00 93.12 105 ASP A CA 1
ATOM 787 C C . ASP A 1 105 ? -2.249 -12.730 6.480 1.00 93.12 105 ASP A C 1
ATOM 789 O O . ASP A 1 105 ? -2.578 -12.911 5.305 1.00 93.12 105 ASP A O 1
ATOM 793 N N . PHE A 1 106 ? -2.563 -11.596 7.115 1.00 95.25 106 PHE A N 1
ATOM 794 C CA . PHE A 1 106 ? -3.274 -10.511 6.454 1.00 95.25 106 PHE A CA 1
ATOM 795 C C . PHE A 1 106 ? -2.366 -9.788 5.455 1.00 95.25 106 PHE A C 1
ATOM 797 O O . PHE A 1 106 ? -1.394 -9.127 5.825 1.00 95.25 106 PHE A O 1
ATOM 804 N N . GLU A 1 107 ? -2.736 -9.854 4.177 1.00 94.88 107 GLU A N 1
ATOM 805 C CA . GLU A 1 107 ? -2.042 -9.167 3.093 1.00 94.88 107 GLU A CA 1
ATOM 806 C C . GLU A 1 107 ? -3.052 -8.355 2.255 1.00 94.88 107 GLU A C 1
ATOM 808 O O . GLU A 1 107 ? -3.813 -8.923 1.464 1.00 94.88 107 GLU A O 1
ATOM 813 N N . PRO A 1 108 ? -3.122 -7.024 2.438 1.00 93.44 108 PRO A N 1
ATOM 814 C CA . PRO A 1 108 ? -4.125 -6.191 1.781 1.00 93.44 108 PRO A CA 1
ATOM 815 C C . PRO A 1 108 ? -3.874 -6.056 0.273 1.00 93.44 108 PRO A C 1
ATOM 817 O O . PRO A 1 108 ? -2.785 -5.691 -0.177 1.00 93.44 108 PRO A O 1
ATOM 820 N N . ASN A 1 109 ? -4.922 -6.255 -0.529 1.00 92.56 109 ASN A N 1
ATOM 821 C CA . ASN A 1 109 ? -4.859 -6.066 -1.977 1.00 92.56 109 ASN A CA 1
ATOM 822 C C . ASN A 1 109 ? -5.223 -4.626 -2.380 1.00 92.56 109 ASN A C 1
ATOM 824 O O . ASN A 1 109 ? -6.348 -4.320 -2.771 1.00 92.56 109 ASN A O 1
ATOM 828 N N . PHE A 1 110 ? -4.234 -3.734 -2.361 1.00 91.56 110 PHE A N 1
ATOM 829 C CA . PHE A 1 110 ? -4.411 -2.322 -2.725 1.00 91.56 110 PHE A CA 1
ATOM 830 C C . PHE A 1 110 ? -4.704 -2.051 -4.214 1.00 91.56 110 PHE A C 1
ATOM 832 O O . PHE A 1 110 ? -4.841 -0.892 -4.601 1.00 91.56 110 PHE A O 1
ATOM 839 N N . GLN A 1 111 ? -4.753 -3.063 -5.083 1.00 87.12 111 GLN A N 1
ATOM 840 C CA . GLN A 1 111 ? -5.020 -2.875 -6.516 1.00 87.12 111 GLN A CA 1
ATOM 841 C C . GLN A 1 111 ? -6.493 -3.093 -6.855 1.00 87.12 111 GLN A C 1
ATOM 843 O O . GLN A 1 111 ? -7.093 -2.275 -7.562 1.00 87.12 111 GLN A O 1
ATOM 848 N N . SER A 1 112 ? -7.079 -4.179 -6.348 1.00 88.25 112 SER A N 1
ATOM 849 C CA . SER A 1 112 ? -8.426 -4.604 -6.736 1.00 88.25 112 SER A CA 1
ATOM 850 C C . SER A 1 112 ? -9.436 -4.639 -5.596 1.00 88.25 112 SER A C 1
ATOM 852 O O . SER A 1 112 ? -10.627 -4.607 -5.886 1.00 88.25 112 SER A O 1
ATOM 854 N N . ASP A 1 113 ? -9.012 -4.690 -4.329 1.00 92.81 113 ASP A N 1
ATOM 855 C CA . ASP A 1 113 ? -9.955 -4.651 -3.207 1.00 92.81 113 ASP A CA 1
ATOM 856 C C . ASP A 1 113 ? -10.321 -3.192 -2.870 1.00 92.81 113 ASP A C 1
ATOM 858 O O . ASP A 1 113 ? -9.451 -2.424 -2.442 1.00 92.81 113 ASP A O 1
ATOM 862 N N . PRO A 1 114 ? -11.591 -2.772 -3.048 1.00 92.56 114 PRO A N 1
ATOM 863 C CA . PRO A 1 114 ? -12.017 -1.414 -2.724 1.00 92.56 114 PRO A CA 1
ATOM 864 C C . PRO A 1 114 ? -11.841 -1.074 -1.236 1.00 92.56 114 PRO A C 1
ATOM 866 O O . PRO A 1 114 ? -11.558 0.081 -0.916 1.00 92.56 114 PRO A O 1
ATOM 869 N N . ASN A 1 115 ? -11.950 -2.053 -0.330 1.00 94.75 115 ASN A N 1
ATOM 870 C CA . ASN A 1 115 ? -11.795 -1.814 1.105 1.00 94.75 115 ASN A CA 1
ATOM 871 C C . ASN A 1 115 ? -10.344 -1.492 1.457 1.00 94.75 115 ASN A C 1
ATOM 873 O O . ASN A 1 115 ? -10.099 -0.550 2.211 1.00 94.75 115 ASN A O 1
ATOM 877 N N . ALA A 1 116 ? -9.389 -2.235 0.892 1.00 94.38 116 ALA A N 1
ATOM 878 C CA . ALA A 1 116 ? -7.964 -1.959 1.048 1.00 94.38 116 ALA A CA 1
ATOM 879 C C . ALA A 1 116 ? -7.544 -0.665 0.338 1.00 94.38 116 ALA A C 1
ATOM 881 O O . ALA A 1 116 ? -6.777 0.128 0.882 1.00 94.38 116 ALA A O 1
ATOM 882 N N . ARG A 1 117 ? -8.090 -0.394 -0.854 1.00 92.75 117 ARG A N 1
ATOM 883 C CA . ARG A 1 117 ? -7.825 0.845 -1.608 1.00 92.75 117 ARG A CA 1
ATOM 884 C C . ARG A 1 117 ? -8.242 2.113 -0.880 1.00 92.75 117 ARG A C 1
ATOM 886 O O . ARG A 1 117 ? -7.645 3.161 -1.133 1.00 92.75 117 ARG A O 1
ATOM 893 N N . ALA A 1 118 ? -9.215 2.027 0.027 1.00 93.38 118 ALA A N 1
ATOM 894 C CA . ALA A 1 118 ? -9.611 3.150 0.868 1.00 93.38 118 ALA A CA 1
ATOM 895 C C . ALA A 1 118 ? -8.420 3.730 1.651 1.00 93.38 118 ALA A C 1
ATOM 897 O O . ALA A 1 118 ? -8.361 4.944 1.827 1.00 93.38 118 ALA A O 1
ATOM 898 N N . ALA A 1 119 ? -7.413 2.920 2.003 1.00 94.94 119 ALA A N 1
ATOM 899 C CA . ALA A 1 119 ? -6.180 3.401 2.630 1.00 94.94 119 ALA A CA 1
ATOM 900 C C . ALA A 1 119 ? -5.473 4.501 1.816 1.00 94.94 119 ALA A C 1
ATOM 902 O O . ALA A 1 119 ? -4.815 5.365 2.384 1.00 94.94 119 ALA A O 1
ATOM 903 N N . LEU A 1 120 ? -5.611 4.499 0.487 1.00 92.00 120 LEU A N 1
ATOM 904 C CA . LEU A 1 120 ? -4.877 5.402 -0.407 1.00 92.00 120 LEU A CA 1
ATOM 905 C C . LEU A 1 120 ? -5.679 6.630 -0.824 1.00 92.00 120 LEU A C 1
ATOM 907 O O . LEU A 1 120 ? -5.102 7.574 -1.356 1.00 92.00 120 LEU A O 1
ATOM 911 N N . GLN A 1 121 ? -6.997 6.605 -0.633 1.00 88.44 121 GLN A N 1
ATOM 912 C CA . GLN A 1 121 ? -7.911 7.609 -1.189 1.00 88.44 121 GLN A CA 1
ATOM 913 C C . GLN A 1 121 ? -8.939 8.127 -0.177 1.00 88.44 121 GLN A C 1
ATOM 915 O O . GLN A 1 121 ? -9.670 9.061 -0.486 1.00 88.44 121 GLN A O 1
ATOM 920 N N . GLY A 1 122 ? -9.034 7.513 1.003 1.00 87.25 122 GLY A N 1
ATOM 921 C CA . GLY A 1 122 ? -10.042 7.831 2.014 1.00 87.25 122 GLY A CA 1
ATOM 922 C C . GLY A 1 122 ? -9.595 8.840 3.070 1.00 87.25 122 GLY A C 1
ATOM 923 O O . GLY A 1 122 ? -10.356 9.100 3.998 1.00 87.25 122 GLY A O 1
ATOM 924 N N . GLY A 1 123 ? -8.378 9.379 2.970 1.00 91.56 123 GLY A N 1
ATOM 925 C CA . GLY A 1 123 ? -7.917 10.495 3.790 1.00 91.56 123 GLY A CA 1
ATOM 926 C C . GLY A 1 123 ? -8.250 11.845 3.152 1.00 91.56 123 GLY A C 1
ATOM 927 O O . GLY A 1 123 ? -8.489 11.947 1.947 1.00 91.56 123 GLY A O 1
ATOM 928 N N . THR A 1 124 ? -8.236 12.896 3.968 1.00 93.00 124 THR A N 1
ATOM 929 C CA . THR A 1 124 ? -8.315 14.286 3.507 1.00 93.00 124 THR A CA 1
ATOM 930 C C . THR A 1 124 ? -7.322 15.146 4.275 1.00 93.00 124 THR A C 1
ATOM 932 O O . THR A 1 124 ? -7.168 14.971 5.488 1.00 93.00 124 THR A O 1
ATOM 935 N N . ASP A 1 125 ? -6.658 16.083 3.600 1.00 90.81 125 ASP A N 1
ATOM 936 C CA . ASP A 1 125 ? -5.855 17.109 4.272 1.00 90.81 125 ASP A CA 1
ATOM 937 C C . ASP A 1 125 ? -6.737 18.177 4.956 1.00 90.81 125 ASP A C 1
ATOM 939 O O . ASP A 1 125 ? -7.970 18.139 4.900 1.00 90.81 125 ASP A O 1
ATOM 943 N N . ALA A 1 126 ? -6.105 19.151 5.618 1.00 90.75 126 ALA A N 1
ATOM 944 C CA . ALA A 1 126 ? -6.806 20.249 6.289 1.00 90.75 126 ALA A CA 1
ATOM 945 C C . ALA A 1 126 ? -7.565 21.177 5.318 1.00 90.75 126 ALA A C 1
ATOM 947 O O . ALA A 1 126 ? -8.401 21.969 5.750 1.00 90.75 126 ALA A O 1
ATOM 948 N N . GLN A 1 127 ? -7.268 21.094 4.022 1.00 92.44 127 GLN A N 1
ATOM 949 C CA . GLN A 1 127 ? -7.894 21.850 2.942 1.00 92.44 127 GLN A CA 1
ATOM 950 C C . GLN A 1 127 ? -8.990 21.034 2.232 1.00 92.44 127 GLN A C 1
ATOM 952 O O . GLN A 1 127 ? -9.664 21.559 1.347 1.00 92.44 127 GLN A O 1
ATOM 957 N N . GLY A 1 128 ? -9.209 19.779 2.637 1.00 89.56 128 GLY A N 1
ATOM 958 C CA . GLY A 1 128 ? -10.207 18.881 2.064 1.00 89.56 128 GLY A CA 1
ATOM 959 C C . GLY A 1 128 ? -9.762 18.174 0.782 1.00 89.56 128 GLY A C 1
ATOM 960 O O . GLY A 1 128 ? -10.597 17.549 0.126 1.00 89.56 128 GLY A O 1
ATOM 961 N N . HIS A 1 129 ? -8.485 18.242 0.399 1.00 89.94 129 HIS A N 1
ATOM 962 C CA . HIS A 1 129 ? -7.992 17.486 -0.749 1.00 89.94 129 HIS A CA 1
ATOM 963 C C . HIS A 1 129 ? -7.809 16.006 -0.393 1.00 89.94 129 HIS A C 1
ATOM 965 O O . HIS A 1 129 ? -7.380 15.704 0.724 1.00 89.94 129 HIS A O 1
ATOM 971 N N . PRO A 1 130 ? -8.073 15.078 -1.333 1.00 90.94 130 PRO A N 1
ATOM 972 C CA . PRO A 1 130 ? -7.843 13.656 -1.112 1.00 90.94 130 PRO A CA 1
ATOM 973 C C . PRO A 1 130 ? -6.381 13.353 -0.789 1.00 90.94 130 PRO A C 1
ATOM 975 O O . PRO A 1 130 ? -5.468 13.758 -1.514 1.00 90.94 130 PRO A O 1
ATOM 978 N N . THR A 1 131 ? -6.169 12.574 0.262 1.00 94.06 131 THR A N 1
ATOM 979 C CA . THR A 1 131 ? -4.860 12.071 0.682 1.00 94.06 131 THR A CA 1
ATOM 980 C C . THR A 1 131 ? -4.963 10.594 1.066 1.00 94.06 131 THR A C 1
ATOM 982 O O . THR A 1 131 ? -6.067 10.057 1.219 1.00 94.06 131 THR A O 1
ATOM 985 N N . PRO A 1 132 ? -3.833 9.886 1.216 1.00 95.06 132 PRO A N 1
ATOM 986 C CA . PRO A 1 132 ? -3.849 8.598 1.891 1.00 95.06 132 PRO A CA 1
ATOM 987 C C . PRO A 1 132 ? -4.357 8.767 3.328 1.00 95.06 132 PRO A C 1
ATOM 989 O O . PRO A 1 132 ? -4.109 9.791 3.970 1.00 95.06 132 PRO A O 1
ATOM 992 N N . MET A 1 133 ? -5.058 7.759 3.840 1.00 96.38 133 MET A N 1
ATOM 993 C CA . MET A 1 133 ? -5.421 7.698 5.252 1.00 96.38 133 MET A CA 1
ATOM 994 C C . MET A 1 133 ? -4.157 7.766 6.111 1.00 96.38 133 MET A C 1
ATOM 996 O O . MET A 1 133 ? -3.148 7.142 5.799 1.00 96.38 133 MET A O 1
ATOM 1000 N N . SER A 1 134 ? -4.212 8.453 7.247 1.00 95.94 134 SER A N 1
ATOM 1001 C CA . SER A 1 134 ? -3.192 8.246 8.277 1.00 95.94 134 SER A CA 1
ATOM 1002 C C . SER A 1 134 ? -3.230 6.796 8.776 1.00 95.94 134 SER A C 1
ATOM 1004 O O . SER A 1 134 ? -4.262 6.128 8.692 1.00 95.94 134 SER A O 1
ATOM 1006 N N . LEU A 1 135 ? -2.136 6.308 9.366 1.00 97.06 135 LEU A N 1
ATOM 1007 C CA . LEU A 1 135 ? -2.112 4.960 9.950 1.00 97.06 135 LEU A CA 1
ATOM 1008 C C . LEU A 1 135 ? -3.204 4.769 11.016 1.00 97.06 135 L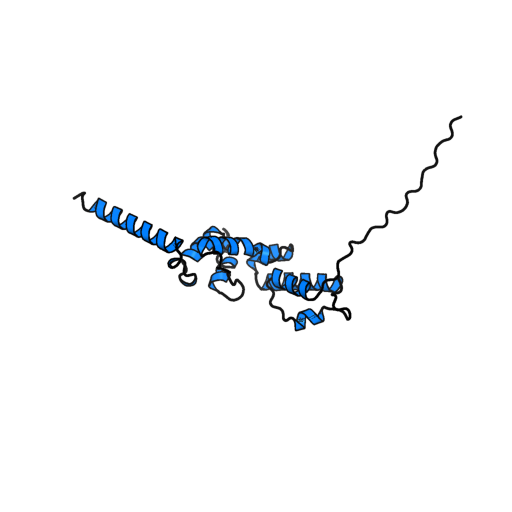EU A C 1
ATOM 1010 O O . LEU A 1 135 ? -3.818 3.712 11.073 1.00 97.06 135 LEU A O 1
ATOM 1014 N N . ALA A 1 136 ? -3.527 5.808 11.792 1.00 96.88 136 ALA A N 1
ATOM 1015 C CA . ALA A 1 136 ? -4.621 5.758 12.763 1.00 96.88 136 ALA A CA 1
ATOM 1016 C C . ALA A 1 136 ? -6.004 5.637 12.093 1.00 96.88 136 ALA A C 1
ATOM 1018 O O . ALA A 1 136 ? -6.856 4.881 12.555 1.00 96.88 136 ALA A O 1
ATOM 1019 N N . GLN A 1 137 ? -6.229 6.354 10.985 1.00 97.25 137 GLN A N 1
ATOM 1020 C CA . GLN A 1 137 ? -7.456 6.214 10.192 1.00 97.25 137 GLN A CA 1
ATOM 1021 C C . GLN A 1 137 ? -7.552 4.822 9.565 1.00 97.25 137 GLN A C 1
ATOM 1023 O O . GLN A 1 137 ? -8.624 4.222 9.584 1.00 97.25 137 GLN A O 1
ATOM 1028 N N . TRP A 1 138 ? -6.436 4.289 9.065 1.00 97.69 138 TRP A N 1
ATOM 1029 C CA . TRP A 1 138 ? -6.377 2.935 8.531 1.00 97.69 138 TRP A CA 1
ATOM 1030 C C . TRP A 1 138 ? -6.675 1.884 9.604 1.00 97.69 138 TRP A C 1
ATOM 1032 O O . TRP A 1 138 ? -7.514 1.022 9.376 1.00 97.69 138 TRP A O 1
ATOM 1042 N N . GLU A 1 139 ? -6.089 1.986 10.800 1.00 97.38 139 GLU A N 1
ATOM 1043 C CA . GLU A 1 139 ? -6.417 1.098 11.924 1.00 97.38 139 GLU A CA 1
ATOM 1044 C C . GLU A 1 139 ? -7.911 1.150 12.270 1.00 97.38 139 GLU A C 1
ATOM 1046 O O . GLU A 1 139 ? -8.556 0.109 12.407 1.00 97.38 139 GLU A O 1
ATOM 1051 N N . ALA A 1 140 ? -8.482 2.352 12.379 1.00 97.06 140 ALA A N 1
ATOM 1052 C CA . ALA A 1 140 ? -9.907 2.513 12.648 1.00 97.06 140 ALA A CA 1
ATOM 10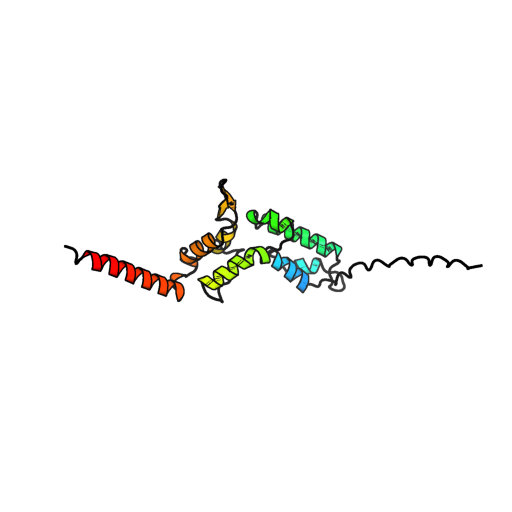53 C C . ALA A 1 140 ? -10.770 1.888 11.538 1.00 97.06 140 ALA A C 1
ATOM 1055 O O . ALA A 1 140 ? -11.776 1.237 11.829 1.00 97.06 140 ALA A O 1
ATOM 1056 N N . HIS A 1 141 ? -10.368 2.038 10.275 1.00 97.31 141 HIS A N 1
ATOM 1057 C CA . HIS A 1 141 ? -11.039 1.437 9.121 1.00 97.31 141 HIS A CA 1
ATOM 1058 C C . HIS A 1 141 ? -10.963 -0.094 9.144 1.00 97.31 141 HIS A C 1
ATOM 1060 O O . HIS A 1 141 ? -11.983 -0.750 8.949 1.00 97.31 141 HIS A O 1
ATOM 1066 N N . LEU A 1 142 ? -9.804 -0.670 9.474 1.00 97.19 142 LEU A N 1
ATOM 1067 C CA . LEU A 1 142 ? -9.632 -2.117 9.642 1.00 97.19 142 LEU A CA 1
ATOM 1068 C C . LEU A 1 142 ? -10.549 -2.691 10.729 1.00 97.19 142 LEU A C 1
ATOM 1070 O O . LEU A 1 142 ? -11.131 -3.756 10.544 1.00 97.19 142 LEU A O 1
ATOM 1074 N N . LYS A 1 143 ? -10.692 -1.984 11.856 1.00 96.56 143 LYS A N 1
ATOM 1075 C CA . LYS A 1 143 ? -11.507 -2.435 12.996 1.00 96.56 143 LYS A CA 1
ATOM 1076 C C . LYS A 1 143 ? -13.009 -2.268 12.781 1.00 96.56 143 LYS A C 1
ATOM 1078 O O . LYS A 1 143 ? -13.792 -3.048 13.317 1.00 96.56 143 LYS A O 1
ATOM 1083 N N . SER A 1 144 ? -13.416 -1.228 12.054 1.00 95.94 144 SER A N 1
ATOM 1084 C CA . SER A 1 144 ? -14.829 -0.862 11.887 1.00 95.94 144 SER A CA 1
ATOM 1085 C C . SER A 1 144 ? -15.480 -1.460 10.644 1.00 95.94 144 SER A C 1
ATOM 1087 O O . SER A 1 144 ? -16.699 -1.631 10.631 1.00 95.94 144 SER A O 1
ATOM 1089 N N . ASN A 1 145 ? -14.706 -1.786 9.606 1.00 96.00 145 ASN A N 1
ATOM 1090 C CA . ASN A 1 145 ? -15.245 -2.374 8.390 1.00 96.00 145 ASN A CA 1
ATOM 1091 C C . ASN A 1 145 ? -15.359 -3.905 8.540 1.00 96.00 145 ASN A C 1
ATOM 1093 O O . ASN A 1 145 ? -14.335 -4.596 8.583 1.00 96.00 145 ASN A O 1
ATOM 1097 N N . PRO A 1 146 ? -16.584 -4.467 8.563 1.00 94.19 146 PRO A N 1
ATOM 1098 C CA . PRO A 1 146 ? -16.791 -5.897 8.788 1.00 94.19 146 PRO A CA 1
ATOM 1099 C C . PRO A 1 146 ? -16.195 -6.777 7.682 1.00 94.19 146 PRO A C 1
ATOM 1101 O O . PRO A 1 146 ? -15.953 -7.957 7.925 1.00 94.19 146 PRO A O 1
ATOM 1104 N N . ALA A 1 147 ? -15.913 -6.224 6.494 1.00 95.62 147 ALA A N 1
ATOM 1105 C CA . ALA A 1 147 ? -15.268 -6.954 5.402 1.00 95.62 147 ALA A CA 1
ATOM 1106 C C . ALA A 1 147 ? -13.863 -7.468 5.764 1.00 95.62 147 ALA A C 1
ATOM 1108 O O . ALA A 1 147 ? -13.398 -8.426 5.152 1.00 95.62 147 ALA A O 1
ATOM 1109 N N . PHE A 1 148 ? -13.200 -6.867 6.759 1.00 96.06 148 PHE A N 1
ATOM 1110 C CA . PHE A 1 148 ? -11.891 -7.319 7.237 1.00 96.06 148 PHE A CA 1
ATOM 1111 C C . PHE A 1 148 ? -11.955 -8.377 8.342 1.00 96.06 148 PHE A C 1
ATOM 1113 O O . PHE A 1 148 ? -10.917 -8.915 8.715 1.00 96.06 148 PHE A O 1
ATOM 1120 N N . GLY A 1 149 ? -13.138 -8.679 8.884 1.00 94.88 149 GLY A N 1
ATOM 1121 C CA . GLY A 1 149 ? -13.279 -9.729 9.894 1.00 94.88 149 GLY A CA 1
ATOM 1122 C C . GLY A 1 149 ? -12.589 -9.426 11.227 1.00 94.88 149 GLY A C 1
ATOM 1123 O O . GLY A 1 149 ? -12.242 -10.354 11.954 1.00 94.88 149 GLY A O 1
ATOM 1124 N N . TYR A 1 150 ? -12.367 -8.152 11.582 1.00 96.00 150 TYR A N 1
ATOM 1125 C CA . TYR A 1 150 ? -11.673 -7.799 12.829 1.00 96.00 150 TYR A CA 1
ATOM 1126 C C . TYR A 1 150 ? -12.324 -8.432 14.066 1.00 96.00 150 TYR A C 1
ATOM 1128 O O . TYR A 1 150 ? -11.621 -8.913 14.957 1.00 96.00 150 TYR A O 1
ATOM 1136 N N . GLN A 1 151 ? -13.657 -8.494 14.100 1.00 93.88 151 GLN A N 1
ATOM 1137 C CA . GLN A 1 151 ? -14.429 -9.113 15.179 1.00 93.88 151 GLN A CA 1
ATOM 1138 C C . GLN A 1 151 ? -14.112 -10.599 15.396 1.00 93.88 151 GLN A C 1
ATOM 1140 O O . GLN A 1 151 ? -14.302 -11.106 16.501 1.00 93.88 151 GLN A O 1
ATOM 1145 N N . ASP A 1 152 ? -13.619 -11.282 14.364 1.00 94.19 152 ASP A N 1
ATOM 1146 C CA . ASP A 1 152 ? -13.307 -12.709 14.395 1.00 94.19 152 ASP A CA 1
ATOM 1147 C C . ASP A 1 152 ? -11.872 -12.963 14.881 1.00 94.19 152 ASP A C 1
ATOM 1149 O O . ASP A 1 152 ? -11.528 -14.083 15.263 1.00 94.19 152 ASP A O 1
ATOM 1153 N N . THR A 1 153 ? -11.044 -11.917 14.949 1.00 94.94 153 THR A N 1
ATOM 1154 C CA . THR A 1 153 ? -9.678 -11.998 15.474 1.00 94.94 153 THR A CA 1
ATOM 1155 C C . THR A 1 153 ? -9.674 -12.151 17.002 1.00 94.94 153 THR A C 1
ATOM 1157 O O . THR A 1 153 ? -10.557 -11.619 17.683 1.00 94.94 153 THR A O 1
ATOM 1160 N N . PRO A 1 154 ? -8.638 -12.777 17.601 1.00 94.00 154 PRO A N 1
ATOM 1161 C CA . PRO A 1 154 ? -8.500 -12.835 19.059 1.00 94.00 154 PRO A CA 1
ATOM 1162 C C . PRO A 1 154 ? -8.526 -11.451 19.730 1.00 94.00 154 PRO A C 1
ATOM 1164 O O . PRO A 1 154 ? -9.061 -11.301 20.830 1.00 94.00 154 PRO A O 1
ATOM 1167 N N . LYS A 1 155 ? -7.981 -10.425 19.059 1.00 91.62 155 LYS A N 1
ATOM 1168 C CA . LYS A 1 155 ? -7.982 -9.038 19.546 1.00 91.62 155 LYS A CA 1
ATOM 1169 C C . LYS A 1 155 ? -9.389 -8.442 19.542 1.00 91.62 155 LYS A C 1
ATOM 1171 O O . LYS A 1 155 ? -9.825 -7.933 20.574 1.00 91.62 155 LYS A O 1
ATOM 1176 N N . GLY A 1 156 ? -10.118 -8.568 18.435 1.00 92.81 156 GLY A N 1
ATOM 1177 C CA . GLY A 1 156 ? -11.493 -8.075 18.324 1.00 92.81 156 GLY A CA 1
ATOM 1178 C C . GLY A 1 156 ? -12.453 -8.760 19.299 1.00 92.81 156 GLY A C 1
ATOM 1179 O O . GLY A 1 156 ? -13.285 -8.097 19.929 1.00 92.81 156 GLY A O 1
ATOM 1180 N N . GLN A 1 157 ? -12.293 -10.069 19.515 1.00 93.75 157 GLN A N 1
ATOM 1181 C CA . GLN A 1 157 ? -13.061 -10.809 20.519 1.00 93.75 157 GLN A CA 1
ATOM 1182 C C . GLN A 1 157 ? -12.783 -10.295 21.940 1.00 93.75 157 GLN A C 1
ATOM 1184 O O . GLN A 1 157 ? -13.726 -10.050 22.699 1.00 93.75 157 GLN A O 1
ATOM 1189 N N . LEU A 1 158 ? -11.511 -10.075 22.294 1.00 93.69 158 LEU A N 1
ATOM 1190 C CA . LEU A 1 158 ? -11.121 -9.551 23.606 1.00 93.69 158 LEU A CA 1
ATOM 1191 C C . LEU A 1 158 ? -11.667 -8.136 23.847 1.00 93.69 158 LEU A C 1
ATOM 1193 O O . LEU A 1 158 ? -12.251 -7.882 24.902 1.00 93.69 158 LEU A O 1
ATOM 1197 N N . GLU A 1 159 ? -11.525 -7.226 22.881 1.00 92.81 159 GLU A N 1
ATOM 1198 C CA . GLU A 1 159 ? -12.068 -5.862 22.974 1.00 92.81 159 GLU A CA 1
ATOM 1199 C C . GLU A 1 159 ? -13.594 -5.880 23.145 1.00 92.81 159 GLU A C 1
ATOM 1201 O O . GLU A 1 159 ? -14.142 -5.172 23.995 1.00 92.81 159 GLU A O 1
ATOM 1206 N N . THR A 1 160 ? -14.285 -6.762 22.418 1.00 91.00 160 THR A N 1
ATOM 1207 C CA . THR A 1 160 ? -15.737 -6.949 22.548 1.00 91.00 160 THR A CA 1
ATOM 1208 C C . THR A 1 160 ? -16.124 -7.438 23.946 1.00 91.00 160 THR A C 1
ATOM 1210 O O . THR A 1 160 ? -17.095 -6.946 24.528 1.00 91.00 160 THR A O 1
ATOM 1213 N N . MET A 1 161 ? -15.376 -8.385 24.523 1.00 93.12 161 MET A N 1
ATOM 1214 C CA . MET A 1 161 ? -15.613 -8.860 25.892 1.00 93.12 161 MET A CA 1
ATOM 1215 C C . MET A 1 161 ? -15.389 -7.751 26.926 1.00 93.12 161 MET A C 1
ATOM 1217 O O . MET A 1 161 ? -16.223 -7.574 27.816 1.00 93.12 161 MET A O 1
ATOM 1221 N N . GLN A 1 162 ? -14.319 -6.966 26.785 1.00 93.25 162 GLN A N 1
ATOM 1222 C CA . GLN A 1 162 ? -14.039 -5.833 27.671 1.00 93.25 162 GLN A CA 1
ATOM 1223 C C . GLN A 1 162 ? -15.136 -4.768 27.590 1.00 93.25 162 GLN A C 1
ATOM 1225 O O . GLN A 1 162 ? -15.569 -4.245 28.617 1.00 93.25 162 GLN A O 1
ATOM 1230 N N . MET A 1 163 ? -15.638 -4.473 26.389 1.00 91.00 163 MET A N 1
ATOM 1231 C CA . MET A 1 163 ? -16.747 -3.538 26.211 1.00 91.00 163 MET A CA 1
ATOM 1232 C C . MET A 1 163 ? -18.021 -4.043 26.898 1.00 91.00 163 MET A C 1
ATOM 1234 O O . MET A 1 163 ? -18.656 -3.291 27.636 1.00 91.00 163 MET A O 1
ATOM 1238 N N . 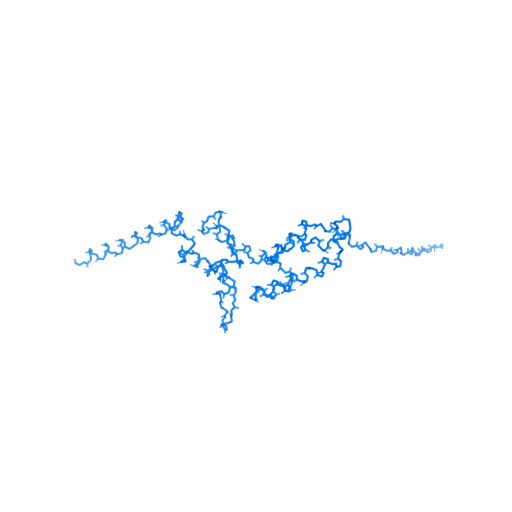LYS A 1 164 ? -18.360 -5.330 26.737 1.00 91.00 164 LYS A N 1
ATOM 1239 C CA . LYS A 1 164 ? -19.504 -5.950 27.427 1.00 91.00 164 LYS A CA 1
ATOM 1240 C C . LYS A 1 164 ? -19.370 -5.872 28.950 1.00 91.00 164 LYS A C 1
ATOM 1242 O O . LYS A 1 164 ? -20.341 -5.534 29.620 1.00 91.00 164 LYS A O 1
ATOM 1247 N N . GLN A 1 165 ? -18.179 -6.129 29.493 1.00 93.19 165 GLN A N 1
ATOM 1248 C CA . GLN A 1 165 ? -17.914 -6.018 30.932 1.00 93.19 165 GLN A CA 1
ATOM 1249 C C . GLN A 1 165 ? -18.082 -4.583 31.441 1.00 93.19 165 GLN A C 1
ATOM 1251 O O . GLN A 1 165 ? -18.722 -4.380 32.469 1.00 93.19 165 GLN A O 1
ATOM 1256 N N . ARG A 1 166 ? -17.576 -3.582 30.707 1.00 92.94 166 ARG A N 1
ATOM 1257 C CA . ARG A 1 166 ? -17.744 -2.163 31.067 1.00 92.94 166 ARG A CA 1
ATOM 1258 C C . ARG A 1 166 ? -19.211 -1.738 31.057 1.00 92.94 166 ARG A C 1
ATOM 1260 O O . ARG A 1 166 ? -19.645 -1.052 31.974 1.00 92.94 166 ARG A O 1
ATOM 1267 N N . ILE A 1 167 ? -19.980 -2.173 30.057 1.00 91.88 167 ILE A N 1
ATOM 1268 C CA . ILE A 1 167 ? -21.422 -1.895 29.982 1.00 91.88 167 ILE A CA 1
ATOM 1269 C C . ILE A 1 167 ? -22.156 -2.564 31.151 1.00 91.88 167 ILE A C 1
ATOM 1271 O O . ILE A 1 167 ? -22.957 -1.913 31.815 1.00 91.88 167 ILE A O 1
ATOM 1275 N N . ALA A 1 168 ? -21.853 -3.830 31.453 1.00 90.00 168 ALA A N 1
ATOM 1276 C CA . ALA A 1 168 ? -22.457 -4.540 32.580 1.00 90.00 168 ALA A CA 1
ATOM 1277 C C . ALA A 1 168 ? -22.145 -3.863 33.927 1.00 90.00 168 ALA A C 1
ATOM 1279 O O . ALA A 1 168 ? -23.039 -3.706 34.753 1.00 90.00 168 ALA A O 1
ATOM 1280 N N . GLN A 1 169 ? -20.904 -3.409 34.128 1.00 91.88 169 GLN A N 1
ATOM 1281 C CA . GLN A 1 169 ? -20.506 -2.659 35.323 1.00 91.88 169 GLN A CA 1
ATOM 1282 C C . GLN A 1 169 ? -21.219 -1.307 35.417 1.00 91.88 169 GLN A C 1
ATOM 1284 O O . GLN A 1 169 ? -21.715 -0.962 36.484 1.00 91.88 169 GLN A O 1
ATOM 1289 N N . ALA A 1 170 ? -21.314 -0.559 34.315 1.00 90.69 170 ALA A N 1
ATOM 1290 C CA . ALA A 1 170 ? -21.992 0.735 34.298 1.00 90.69 170 ALA A CA 1
ATOM 1291 C C . ALA A 1 170 ? -23.495 0.610 34.601 1.00 90.69 170 ALA A C 1
ATOM 1293 O O . ALA A 1 170 ? -24.034 1.419 35.354 1.00 90.69 170 ALA A O 1
ATOM 1294 N N . LEU A 1 171 ? -24.160 -0.414 34.056 1.00 90.56 171 LEU A N 1
ATOM 1295 C CA . LEU A 1 171 ? -25.584 -0.678 34.290 1.00 90.56 171 LEU A CA 1
ATOM 1296 C C . LEU A 1 171 ? -25.860 -1.273 35.683 1.00 90.56 171 LEU A C 1
ATOM 1298 O O . LEU A 1 171 ? -26.864 -0.931 36.294 1.00 90.56 171 LEU A O 1
ATOM 1302 N N . GLY A 1 172 ? -24.973 -2.123 36.209 1.00 84.25 172 GLY A N 1
ATOM 1303 C CA . GLY A 1 172 ? -25.111 -2.694 37.556 1.00 84.25 172 GLY A CA 1
ATOM 1304 C C . GLY A 1 172 ? -24.785 -1.704 38.680 1.00 84.25 172 GLY A C 1
ATOM 1305 O O . GLY A 1 172 ? -25.452 -1.689 39.707 1.00 84.25 172 GLY A O 1
ATOM 1306 N N . ALA A 1 173 ? -23.808 -0.814 38.480 1.00 72.94 173 ALA A N 1
ATOM 1307 C CA . ALA A 1 173 ? -23.493 0.244 39.445 1.00 72.94 173 ALA A CA 1
ATOM 1308 C C . ALA A 1 173 ? -24.575 1.337 39.512 1.00 72.94 173 ALA A C 1
ATOM 1310 O O . ALA A 1 173 ? -24.650 2.066 40.498 1.00 72.94 173 ALA A O 1
ATOM 1311 N N . SER A 1 174 ? -25.411 1.462 38.475 1.00 65.12 174 SER A N 1
ATOM 1312 C CA . SER A 1 174 ? -26.524 2.416 38.447 1.00 65.12 174 SER A CA 1
ATOM 1313 C C . SER A 1 174 ? -27.835 1.852 39.012 1.00 65.12 174 SER A C 1
ATOM 1315 O O . SER A 1 174 ? -28.720 2.643 39.326 1.00 65.12 174 SER A O 1
ATOM 1317 N N . SER A 1 175 ? -27.958 0.533 39.220 1.00 62.94 175 SER A N 1
ATOM 1318 C CA . SER A 1 175 ? -29.145 -0.080 39.841 1.00 62.94 175 SER A CA 1
ATOM 1319 C C . SER A 1 175 ? -29.133 -0.113 41.377 1.00 62.94 175 SER A C 1
ATOM 1321 O O . SER A 1 175 ? -30.202 -0.238 41.962 1.00 62.94 175 SER A O 1
ATOM 1323 N N . ASP A 1 176 ? -27.973 0.040 42.028 1.00 60.53 176 ASP A N 1
ATOM 1324 C CA . ASP A 1 176 ? -27.836 0.043 43.504 1.00 60.53 176 ASP A CA 1
ATOM 1325 C C . ASP A 1 176 ? -27.839 1.459 44.130 1.00 60.53 176 ASP A C 1
ATOM 1327 O O . ASP A 1 176 ? -27.657 1.615 45.336 1.00 60.53 176 ASP A O 1
ATOM 1331 N N . ALA A 1 177 ? -28.036 2.509 43.325 1.00 58.44 177 ALA A N 1
ATOM 1332 C CA . ALA A 1 177 ? -28.039 3.909 43.770 1.00 58.44 177 ALA A CA 1
ATOM 1333 C C . ALA A 1 177 ? -29.450 4.533 43.869 1.00 58.44 177 ALA A C 1
ATOM 1335 O O . ALA A 1 177 ? -29.574 5.758 43.815 1.00 58.44 177 ALA A O 1
ATOM 1336 N N . SER A 1 178 ? -30.512 3.721 43.968 1.00 51.19 178 SER A N 1
ATOM 1337 C CA . SER A 1 178 ? -31.918 4.170 44.068 1.00 51.19 178 SER A CA 1
ATOM 1338 C C . SER A 1 178 ? -32.597 3.712 45.351 1.00 51.19 178 SER A C 1
ATOM 1340 O O . SER A 1 178 ? -32.415 2.534 45.722 1.00 51.19 178 SER A O 1
#